Protein AF-A0A5P1V0Y6-F1 (afdb_monomer_lite)

Radius of gyration: 13.53 Å; chains: 1; bounding box: 38×35×33 Å

Sequence (104 aa):
MGCSRRIQKSIKKLRIELCKITVGRPNCSKVPTDAVTTPRGTEFVVEREDGHIIKISVIEGEVEFTDNIKNKSYLIQEGYEAIINLGETITIRKIENLERWWEK

Structure (mmCIF, N/CA/C/O backbone):
data_AF-A0A5P1V0Y6-F1
#
_entry.id   AF-A0A5P1V0Y6-F1
#
loop_
_atom_site.group_PDB
_atom_site.id
_atom_site.type_symbol
_atom_site.label_atom_id
_atom_site.label_alt_id
_atom_site.label_comp_id
_atom_site.label_asym_id
_atom_site.label_entity_id
_atom_site.label_seq_id
_atom_site.pdbx_PDB_ins_code
_atom_site.Cartn_x
_atom_site.Cartn_y
_atom_site.Cartn_z
_atom_site.occupancy
_atom_site.B_iso_or_equiv
_atom_site.auth_seq_id
_atom_site.auth_comp_id
_atom_site.auth_asym_id
_atom_site.auth_atom_id
_atom_site.pdbx_PDB_model_num
ATOM 1 N N . MET A 1 1 ? -17.538 -7.754 16.902 1.00 37.62 1 MET A N 1
ATOM 2 C CA . MET A 1 1 ? -16.229 -8.221 16.379 1.00 37.62 1 MET A CA 1
ATOM 3 C C . MET A 1 1 ? -16.329 -8.454 14.868 1.00 37.62 1 MET A C 1
ATOM 5 O O . MET A 1 1 ? -16.804 -9.508 14.467 1.00 37.62 1 MET A O 1
ATOM 9 N N . GLY A 1 2 ? -15.943 -7.480 14.029 1.00 40.94 2 GLY A N 1
ATOM 10 C CA . GLY A 1 2 ? -16.128 -7.562 12.563 1.00 40.94 2 GLY A CA 1
ATOM 11 C C . GLY A 1 2 ? -14.911 -7.200 11.694 1.00 40.94 2 GLY A C 1
ATOM 12 O O . GLY A 1 2 ? -14.761 -7.769 10.612 1.00 40.94 2 GLY A O 1
ATOM 13 N N . CYS A 1 3 ? -14.015 -6.322 12.165 1.00 46.19 3 CYS A N 1
ATOM 14 C CA . CYS A 1 3 ? -12.981 -5.682 11.333 1.00 46.19 3 CYS A CA 1
ATOM 15 C C . CYS A 1 3 ? -12.040 -6.666 10.613 1.00 46.19 3 CYS A C 1
ATOM 17 O O . CYS A 1 3 ? -11.782 -6.520 9.420 1.00 46.19 3 CYS A O 1
ATOM 19 N N . SER A 1 4 ? -11.588 -7.726 11.297 1.00 55.19 4 SER A N 1
ATOM 20 C CA . SER A 1 4 ? -10.552 -8.642 10.780 1.00 55.19 4 SER A CA 1
ATOM 21 C C . SER A 1 4 ? -10.896 -9.280 9.418 1.00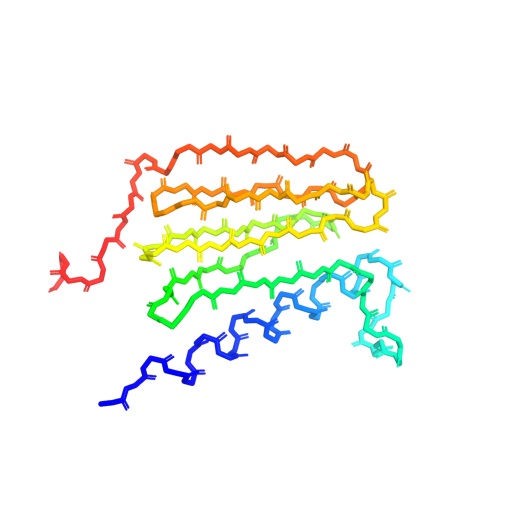 55.19 4 SER A C 1
ATOM 23 O O . SER A 1 4 ? -10.037 -9.386 8.541 1.00 55.19 4 SER A O 1
ATOM 25 N N . ARG A 1 5 ? -12.172 -9.630 9.173 1.00 58.16 5 ARG A N 1
ATOM 26 C CA . ARG A 1 5 ? -12.599 -10.231 7.891 1.00 58.16 5 ARG A CA 1
ATOM 27 C C . ARG A 1 5 ? -12.652 -9.233 6.726 1.00 58.16 5 ARG A C 1
ATOM 29 O O . ARG A 1 5 ? -12.557 -9.673 5.582 1.00 58.16 5 ARG A O 1
ATOM 36 N N . ARG A 1 6 ? -12.820 -7.926 6.977 1.00 61.84 6 ARG A N 1
ATOM 37 C CA . ARG A 1 6 ? -12.763 -6.892 5.924 1.00 61.84 6 ARG A CA 1
ATOM 38 C C . ARG A 1 6 ? -11.316 -6.614 5.525 1.00 61.84 6 ARG A C 1
ATOM 40 O O . ARG A 1 6 ? -10.992 -6.726 4.349 1.00 61.84 6 ARG A O 1
ATOM 47 N N . ILE A 1 7 ? -10.441 -6.401 6.507 1.00 63.53 7 ILE A N 1
ATOM 48 C CA . ILE A 1 7 ? -9.009 -6.131 6.301 1.00 63.53 7 ILE A CA 1
ATOM 49 C C . ILE A 1 7 ? -8.352 -7.252 5.482 1.00 63.53 7 ILE A C 1
ATOM 51 O O . ILE A 1 7 ? -7.706 -6.991 4.469 1.00 63.53 7 ILE A O 1
ATOM 55 N N . GLN A 1 8 ? -8.601 -8.522 5.830 1.00 64.62 8 GLN A N 1
ATOM 56 C CA . GLN A 1 8 ? -8.081 -9.652 5.048 1.00 64.62 8 GLN A CA 1
ATOM 57 C C . GLN A 1 8 ? -8.617 -9.703 3.605 1.00 64.62 8 GLN A C 1
ATOM 59 O O . GLN A 1 8 ? -7.903 -10.168 2.715 1.00 64.62 8 GLN A O 1
ATOM 64 N N . LYS A 1 9 ? -9.836 -9.208 3.338 1.00 72.94 9 LYS A N 1
ATOM 65 C CA . LYS A 1 9 ? -10.347 -9.056 1.965 1.00 72.94 9 LYS A CA 1
ATOM 66 C C . LYS A 1 9 ? -9.640 -7.917 1.225 1.00 72.94 9 LYS A C 1
ATOM 68 O O . LYS A 1 9 ? -9.260 -8.145 0.080 1.00 72.94 9 LYS A O 1
ATOM 73 N N . SER A 1 10 ? -9.409 -6.759 1.852 1.00 69.44 10 SER A N 1
ATOM 74 C CA . SER A 1 10 ? -8.659 -5.642 1.245 1.00 69.44 10 SER A CA 1
ATOM 75 C C . SER A 1 10 ? -7.219 -6.046 0.907 1.00 69.44 10 SER A C 1
ATOM 77 O O . SER A 1 10 ? -6.807 -5.900 -0.241 1.00 69.44 10 SER A O 1
ATOM 79 N N . ILE A 1 11 ? -6.490 -6.675 1.841 1.00 70.75 11 ILE A N 1
ATOM 80 C CA . ILE A 1 11 ? -5.129 -7.199 1.600 1.00 70.75 11 ILE A CA 1
ATOM 81 C C . ILE A 1 11 ? -5.130 -8.246 0.474 1.00 70.75 11 ILE A C 1
ATOM 83 O O . ILE A 1 11 ? -4.265 -8.224 -0.404 1.00 70.75 11 ILE A O 1
ATOM 87 N N . LYS A 1 12 ? -6.109 -9.164 0.455 1.00 72.25 12 LYS A N 1
ATOM 88 C CA . LYS A 1 12 ? -6.215 -10.180 -0.605 1.00 72.25 12 LYS A CA 1
ATOM 89 C C . LYS A 1 12 ? -6.540 -9.560 -1.970 1.00 72.25 12 LYS A C 1
ATOM 91 O O . LYS A 1 12 ? -5.947 -9.983 -2.958 1.00 72.25 12 LYS A O 1
ATOM 96 N N . LYS A 1 13 ? -7.430 -8.561 -2.030 1.00 74.06 13 LYS A N 1
ATOM 97 C CA .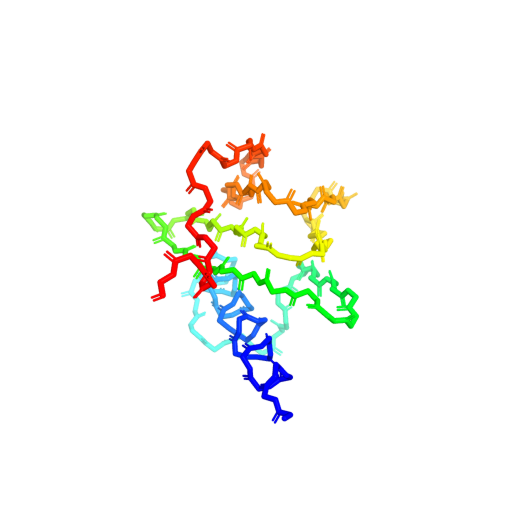 LYS A 1 13 ? -7.745 -7.797 -3.251 1.00 74.06 13 LYS A CA 1
ATOM 98 C C . LYS A 1 13 ? -6.489 -7.094 -3.769 1.00 74.06 13 LYS A C 1
ATOM 100 O O . LYS A 1 13 ? -6.129 -7.290 -4.921 1.00 74.06 13 LYS A O 1
ATOM 105 N N . LEU A 1 14 ? -5.776 -6.382 -2.896 1.00 73.38 14 LEU A N 1
ATOM 106 C CA . LEU A 1 14 ? -4.536 -5.677 -3.222 1.00 73.38 14 LEU A CA 1
ATOM 107 C C . LEU A 1 14 ? -3.466 -6.613 -3.792 1.00 73.38 14 LEU A C 1
ATOM 109 O O . LEU A 1 14 ? -2.949 -6.353 -4.871 1.00 73.38 14 LEU A O 1
ATOM 113 N N . ARG A 1 15 ? -3.211 -7.759 -3.146 1.00 70.94 15 ARG A N 1
ATOM 114 C CA . ARG A 1 15 ? -2.287 -8.781 -3.674 1.00 70.94 15 ARG A CA 1
ATOM 115 C C . ARG A 1 15 ? -2.694 -9.313 -5.051 1.00 70.94 15 ARG A C 1
ATOM 117 O O . ARG A 1 15 ? -1.816 -9.576 -5.866 1.00 70.94 15 ARG A O 1
ATOM 124 N N . ILE A 1 16 ? -3.991 -9.482 -5.317 1.00 72.56 16 ILE A N 1
ATOM 125 C CA . ILE A 1 16 ? -4.494 -9.934 -6.626 1.00 72.56 16 ILE A CA 1
ATOM 126 C C . ILE A 1 16 ? -4.308 -8.849 -7.695 1.00 72.56 16 ILE A C 1
ATOM 128 O O . ILE A 1 16 ? -3.892 -9.168 -8.805 1.00 72.56 16 ILE A O 1
ATOM 132 N N . GLU A 1 17 ? -4.575 -7.578 -7.388 1.00 71.94 17 GLU A N 1
ATOM 133 C CA . GLU A 1 17 ? -4.388 -6.494 -8.360 1.00 71.94 17 GLU A CA 1
ATOM 134 C C . GLU A 1 17 ? -2.900 -6.213 -8.633 1.00 71.94 17 GLU A C 1
ATOM 136 O O . GLU A 1 17 ? -2.514 -6.163 -9.801 1.00 71.94 17 GLU A O 1
ATOM 141 N N . LEU A 1 18 ? -2.049 -6.173 -7.597 1.00 71.50 18 LEU A N 1
ATOM 142 C CA . LEU A 1 18 ? -0.585 -6.105 -7.740 1.00 71.50 18 LEU A CA 1
ATOM 143 C C . LEU A 1 18 ? -0.064 -7.260 -8.611 1.00 71.50 18 LEU A C 1
ATOM 145 O O . LEU A 1 18 ? 0.707 -7.040 -9.541 1.00 71.50 18 LEU A O 1
ATOM 149 N N . CYS A 1 19 ? -0.537 -8.488 -8.369 1.00 69.88 19 CYS A N 1
ATOM 150 C CA . CYS A 1 19 ? -0.215 -9.678 -9.164 1.00 69.88 19 CYS A CA 1
ATOM 151 C C . CYS A 1 19 ? -0.599 -9.542 -10.647 1.00 69.88 19 CYS A C 1
ATOM 153 O O . CYS A 1 19 ? 0.218 -9.810 -11.530 1.00 69.88 19 CYS A O 1
ATOM 155 N N . LYS A 1 20 ? -1.829 -9.095 -10.937 1.00 69.12 20 LYS A N 1
ATOM 156 C CA . LYS A 1 20 ? -2.295 -8.905 -12.318 1.00 69.12 20 LYS A CA 1
ATOM 157 C C . LYS A 1 20 ? -1.440 -7.896 -13.080 1.00 69.12 20 LYS A C 1
ATOM 159 O O . LYS A 1 20 ? -1.252 -8.082 -14.276 1.00 69.12 20 LYS A O 1
ATOM 164 N N . ILE A 1 21 ? -0.959 -6.843 -12.419 1.00 66.19 21 ILE A N 1
ATOM 165 C CA . ILE A 1 21 ? -0.175 -5.782 -13.063 1.00 66.19 21 ILE A CA 1
ATOM 166 C C . ILE A 1 21 ? 1.301 -6.192 -13.199 1.00 66.19 21 ILE A C 1
ATOM 168 O O . ILE A 1 21 ? 1.871 -6.036 -14.272 1.00 66.19 21 ILE A O 1
ATOM 172 N N . THR A 1 22 ? 1.903 -6.783 -12.161 1.00 61.22 22 THR A N 1
ATOM 173 C CA . THR A 1 22 ? 3.321 -7.207 -12.175 1.00 61.22 22 THR A CA 1
ATOM 174 C C . THR A 1 22 ? 3.596 -8.454 -13.023 1.00 61.22 22 THR A C 1
ATOM 176 O O . THR A 1 22 ? 4.670 -8.565 -13.607 1.00 61.22 22 THR A O 1
ATOM 179 N N . VAL A 1 23 ? 2.655 -9.405 -13.101 1.00 60.94 23 VAL A N 1
ATOM 180 C CA . VAL A 1 23 ? 2.855 -10.717 -13.761 1.00 60.94 23 VAL A CA 1
ATOM 181 C C . VAL A 1 23 ? 1.915 -10.925 -14.961 1.00 60.94 23 VAL A C 1
ATOM 183 O O . VAL A 1 23 ? 2.029 -11.918 -15.681 1.00 60.94 23 VAL A O 1
ATOM 186 N N . GLY A 1 24 ? 0.956 -10.023 -15.200 1.00 58.69 24 GLY A N 1
ATOM 187 C CA . GLY A 1 24 ? -0.012 -10.146 -16.301 1.00 58.69 24 GLY A CA 1
ATOM 188 C C . GLY A 1 24 ? -0.987 -11.325 -16.160 1.00 58.69 24 GLY A C 1
ATOM 189 O O . GLY A 1 24 ? -1.668 -11.682 -17.120 1.00 58.69 24 GLY A O 1
ATOM 190 N N . ARG A 1 25 ? -1.045 -11.983 -14.991 1.00 56.72 25 ARG A N 1
ATOM 191 C CA . ARG A 1 25 ? -1.827 -13.211 -14.757 1.00 56.72 25 ARG A CA 1
ATOM 192 C C . ARG A 1 25 ? -2.643 -13.120 -13.463 1.00 56.72 25 ARG A C 1
ATOM 194 O O . ARG A 1 25 ? -2.166 -12.542 -12.496 1.00 56.72 25 ARG A O 1
ATOM 201 N N . PRO A 1 26 ? -3.845 -13.725 -13.396 1.00 53.16 26 PRO A N 1
ATOM 202 C CA . PRO A 1 26 ? -4.661 -13.735 -12.177 1.00 53.16 26 PRO A CA 1
ATOM 203 C C . PRO A 1 26 ? -4.180 -14.745 -11.118 1.00 53.16 26 PRO A C 1
ATOM 205 O O . PRO A 1 26 ? -4.520 -14.599 -9.947 1.00 53.16 26 PRO A O 1
ATOM 208 N N . ASN A 1 27 ? -3.398 -15.757 -11.514 1.00 52.69 27 ASN A N 1
ATOM 209 C CA . ASN A 1 27 ? -2.784 -16.740 -10.616 1.00 52.69 27 ASN A CA 1
ATOM 210 C C . ASN A 1 27 ? -1.277 -16.474 -10.503 1.00 52.69 27 ASN A C 1
ATOM 212 O O . ASN A 1 27 ? -0.507 -16.858 -11.385 1.00 52.69 27 ASN A O 1
ATOM 216 N N . CYS A 1 28 ? -0.861 -15.854 -9.401 1.00 55.44 28 CYS A N 1
ATOM 217 C CA . CYS A 1 28 ? 0.546 -15.697 -9.050 1.00 55.44 28 CYS A CA 1
ATOM 218 C C . CYS A 1 28 ? 1.025 -16.834 -8.143 1.00 55.44 28 CYS A C 1
ATOM 220 O O . CYS A 1 28 ? 0.691 -16.874 -6.960 1.00 55.44 28 CYS A O 1
ATOM 222 N N . SER A 1 29 ? 1.853 -17.731 -8.686 1.00 49.53 29 SER A N 1
ATOM 223 C CA . SER A 1 29 ? 2.546 -18.775 -7.912 1.00 49.53 29 SER A CA 1
ATOM 224 C C . SER A 1 29 ? 3.667 -18.206 -7.033 1.00 49.53 29 SER A C 1
ATOM 226 O O . SER A 1 29 ? 3.981 -18.763 -5.986 1.00 49.53 29 SER A O 1
ATOM 228 N N . LYS A 1 30 ? 4.271 -17.089 -7.458 1.00 49.22 30 LYS A N 1
ATOM 229 C CA . LYS A 1 30 ? 5.144 -16.246 -6.635 1.00 49.22 30 LYS A CA 1
ATOM 230 C C . LYS A 1 30 ? 4.338 -15.033 -6.200 1.00 49.22 30 LYS A C 1
ATOM 232 O O . LYS A 1 30 ? 3.806 -14.342 -7.062 1.00 49.22 30 LYS A O 1
ATOM 237 N N . VAL A 1 31 ? 4.247 -14.787 -4.895 1.00 50.31 31 VAL A N 1
ATOM 238 C CA . VAL A 1 31 ? 3.676 -13.541 -4.354 1.00 50.31 31 VAL A CA 1
ATOM 239 C C . VAL A 1 31 ? 4.362 -12.356 -5.057 1.00 50.31 31 VAL A C 1
ATOM 241 O O . VAL A 1 31 ? 5.574 -12.454 -5.272 1.00 50.31 31 VAL A O 1
ATOM 244 N N . PRO A 1 32 ? 3.636 -11.282 -5.440 1.00 54.62 32 PRO A N 1
ATOM 245 C CA . PRO A 1 32 ? 4.270 -10.062 -5.934 1.00 54.62 32 PRO A CA 1
ATOM 246 C C . PRO A 1 32 ? 5.392 -9.649 -4.988 1.00 54.62 32 PRO A C 1
ATOM 248 O O . PRO A 1 32 ? 5.255 -9.821 -3.775 1.00 54.62 32 PRO A O 1
ATOM 251 N N . THR A 1 33 ? 6.499 -9.145 -5.530 1.00 54.19 33 THR A N 1
ATOM 252 C CA . THR A 1 33 ? 7.645 -8.741 -4.707 1.00 54.19 33 THR A CA 1
ATOM 253 C C . THR A 1 33 ? 7.225 -7.681 -3.687 1.00 54.19 33 THR A C 1
ATOM 255 O O . THR A 1 33 ? 7.749 -7.651 -2.575 1.00 54.19 33 THR A O 1
ATOM 258 N N . ASP A 1 34 ? 6.251 -6.847 -4.053 1.00 63.22 34 ASP A N 1
ATOM 259 C CA . ASP A 1 34 ? 5.729 -5.752 -3.245 1.00 63.22 34 ASP A CA 1
ATOM 260 C C . ASP A 1 34 ? 5.005 -6.246 -1.986 1.00 63.22 34 ASP A C 1
ATOM 262 O O . ASP A 1 34 ? 4.109 -7.101 -2.029 1.00 63.22 34 ASP A O 1
ATOM 266 N N . ALA A 1 35 ? 5.390 -5.680 -0.845 1.00 62.50 35 ALA A N 1
ATOM 267 C CA . ALA A 1 35 ? 4.841 -6.027 0.458 1.00 62.50 35 ALA A CA 1
ATOM 268 C C . ALA A 1 35 ? 3.832 -4.973 0.930 1.00 62.50 35 ALA A C 1
ATOM 270 O O . ALA A 1 35 ? 3.947 -3.790 0.617 1.00 62.50 35 ALA A O 1
ATOM 271 N N . VAL A 1 36 ? 2.836 -5.417 1.700 1.00 71.56 36 VAL A N 1
ATOM 272 C CA . VAL A 1 36 ? 1.861 -4.531 2.344 1.00 71.56 36 VAL A CA 1
ATOM 273 C C . VAL A 1 36 ? 1.741 -4.921 3.806 1.00 71.56 36 VAL A C 1
ATOM 275 O O . VAL A 1 36 ? 1.330 -6.048 4.111 1.00 71.56 36 VAL A O 1
ATOM 278 N N . THR A 1 37 ? 2.085 -3.988 4.686 1.00 75.31 37 THR A N 1
ATOM 279 C CA . THR A 1 37 ? 2.068 -4.152 6.140 1.00 75.31 37 THR A CA 1
ATOM 280 C C . THR A 1 37 ? 1.021 -3.212 6.731 1.00 75.31 37 THR A C 1
ATOM 282 O O . THR A 1 37 ? 0.936 -2.047 6.353 1.00 75.31 37 THR A O 1
ATOM 285 N N . THR A 1 38 ? 0.200 -3.699 7.661 1.00 76.00 38 THR A N 1
ATOM 286 C CA . THR A 1 38 ? -0.824 -2.882 8.335 1.00 76.00 38 THR A CA 1
ATOM 287 C C . THR A 1 38 ? -0.871 -3.229 9.822 1.00 76.00 38 THR A C 1
ATOM 289 O O . THR A 1 38 ? -0.994 -4.422 10.139 1.00 76.00 38 THR A O 1
ATOM 292 N N . PRO A 1 39 ? -0.835 -2.249 10.743 1.00 74.38 39 PRO A N 1
ATOM 293 C CA . PRO A 1 39 ? -1.137 -2.477 12.151 1.00 74.38 39 PRO A CA 1
ATOM 294 C C . PRO A 1 39 ? -2.517 -3.114 12.369 1.00 74.38 39 PRO A C 1
ATOM 296 O O . PRO A 1 39 ? -3.398 -3.118 11.504 1.00 74.38 39 PRO A O 1
ATOM 299 N N . ARG A 1 40 ? -2.739 -3.661 13.569 1.00 69.94 40 ARG A N 1
ATOM 300 C CA . ARG A 1 40 ? -4.078 -4.110 13.971 1.00 69.94 40 ARG A CA 1
ATOM 301 C C . ARG A 1 40 ? -4.966 -2.891 14.204 1.00 69.94 40 ARG A C 1
ATOM 303 O O . ARG A 1 40 ? -4.695 -2.122 15.115 1.00 69.94 40 ARG A O 1
ATOM 310 N N . GLY A 1 41 ? -6.044 -2.787 13.435 1.00 69.69 41 GLY A N 1
ATOM 311 C CA . GLY A 1 41 ? -7.020 -1.697 13.535 1.00 69.69 41 GLY A CA 1
ATOM 312 C C . GLY A 1 41 ? -7.217 -0.948 12.221 1.00 69.69 41 GLY A C 1
ATOM 313 O O . GLY A 1 41 ? -8.317 -0.471 11.992 1.00 69.69 41 GLY A O 1
ATOM 314 N N . THR A 1 42 ? -6.220 -0.941 11.327 1.00 79.62 42 THR A N 1
ATOM 315 C CA . THR A 1 42 ? -6.282 -0.184 10.069 1.00 79.62 42 THR A CA 1
ATOM 316 C C . THR A 1 42 ? -7.496 -0.558 9.208 1.00 79.62 42 THR A C 1
ATOM 318 O O . THR A 1 42 ? -7.635 -1.721 8.816 1.00 79.62 42 THR A O 1
ATOM 321 N N . GLU A 1 43 ? -8.320 0.423 8.827 1.00 80.00 43 GLU A N 1
ATOM 322 C CA . GLU A 1 43 ? -9.336 0.287 7.774 1.00 80.00 43 GLU A CA 1
ATOM 323 C C . GLU A 1 43 ? -8.879 1.041 6.518 1.00 80.00 43 GLU A C 1
ATOM 325 O O . GLU A 1 43 ? -8.523 2.218 6.560 1.00 80.00 43 GLU A O 1
ATOM 330 N N . PHE A 1 44 ? -8.862 0.346 5.378 1.00 82.56 44 PHE A N 1
ATOM 331 C CA . PHE A 1 44 ? -8.438 0.911 4.101 1.00 82.56 44 PHE A CA 1
ATOM 332 C C . PHE A 1 44 ? -9.180 0.274 2.922 1.00 82.56 44 PHE A C 1
ATOM 334 O O . PHE A 1 44 ? -9.550 -0.912 2.935 1.00 82.56 44 PHE A O 1
ATOM 341 N N . VAL A 1 45 ? -9.368 1.080 1.883 1.00 81.50 45 VAL A N 1
ATOM 342 C CA . VAL A 1 45 ? -10.021 0.720 0.624 1.00 81.50 45 VAL A CA 1
ATOM 343 C C . VAL A 1 45 ? -8.962 0.576 -0.461 1.00 81.50 45 VAL A C 1
ATOM 345 O O . VAL A 1 45 ? -7.940 1.259 -0.453 1.00 81.50 45 VAL A O 1
ATOM 348 N N . VAL A 1 46 ? -9.199 -0.357 -1.382 1.00 79.75 46 VAL A N 1
ATOM 349 C CA . VAL A 1 46 ? -8.315 -0.614 -2.519 1.00 79.75 46 VAL A CA 1
ATOM 350 C C . VAL A 1 46 ? -9.138 -0.602 -3.788 1.00 79.75 46 VAL A C 1
ATOM 352 O O . VAL A 1 46 ? -10.032 -1.439 -3.957 1.00 79.75 46 VAL A O 1
ATOM 355 N N . GLU A 1 47 ? -8.815 0.314 -4.685 1.00 79.62 47 GLU A N 1
ATOM 356 C CA . GLU A 1 47 ? -9.473 0.497 -5.975 1.00 79.62 47 GLU A CA 1
ATOM 357 C C . GLU A 1 47 ? -8.454 0.360 -7.105 1.00 79.62 47 GLU A C 1
ATOM 359 O O . GLU A 1 47 ? -7.245 0.450 -6.889 1.00 79.62 47 GLU A O 1
ATOM 364 N N . ARG A 1 48 ? -8.943 0.081 -8.311 1.00 70.94 48 ARG A N 1
ATOM 365 C CA . ARG A 1 48 ? -8.122 0.020 -9.517 1.00 70.94 48 ARG A CA 1
ATOM 366 C C . ARG A 1 48 ? -8.697 1.012 -10.505 1.00 70.94 48 ARG A C 1
ATOM 368 O O . ARG A 1 48 ? -9.877 0.919 -10.832 1.00 70.94 48 ARG A O 1
ATOM 375 N N . GLU A 1 49 ? -7.858 1.934 -10.940 1.00 70.50 49 GLU A N 1
ATOM 376 C CA . GLU A 1 49 ? -8.169 2.924 -11.959 1.00 70.50 49 GLU A CA 1
ATOM 377 C C . GLU A 1 49 ? -7.289 2.599 -13.166 1.00 70.50 49 GLU A C 1
ATOM 379 O O . GLU A 1 49 ? -6.080 2.409 -13.036 1.00 70.50 49 GLU A O 1
ATOM 384 N N . ASP A 1 50 ? -7.912 2.419 -14.326 1.00 62.31 50 ASP A N 1
ATOM 385 C CA . ASP A 1 50 ? -7.244 1.945 -15.538 1.00 62.31 50 ASP A CA 1
ATOM 386 C C . ASP A 1 50 ? -6.439 0.627 -15.384 1.00 62.31 50 ASP A C 1
ATOM 388 O O . ASP A 1 50 ? -6.487 -0.111 -14.390 1.00 62.31 50 ASP A O 1
ATOM 392 N N . GLY A 1 51 ? -5.738 0.245 -16.453 1.00 64.88 51 GLY A N 1
ATOM 393 C CA . GLY A 1 51 ? -5.036 -1.035 -16.537 1.00 64.88 51 GLY A CA 1
ATOM 394 C C . GLY A 1 51 ? -3.900 -1.209 -15.523 1.00 64.88 51 GLY A C 1
ATOM 395 O O . GLY A 1 51 ? -3.549 -2.350 -15.232 1.00 64.88 51 GLY A O 1
ATOM 396 N N . HIS A 1 52 ? -3.341 -0.130 -14.969 1.00 69.81 52 HIS A N 1
ATOM 397 C CA . HIS A 1 52 ? -2.052 -0.172 -14.262 1.00 69.81 52 HIS A CA 1
ATOM 398 C C . HIS A 1 52 ? -1.996 0.624 -12.947 1.00 69.81 52 HIS A C 1
ATOM 400 O O . HIS A 1 52 ? -0.990 0.528 -12.244 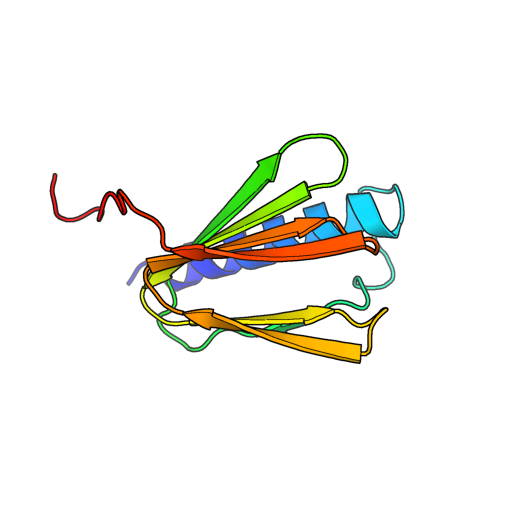1.00 69.81 52 HIS A O 1
ATOM 406 N N . ILE A 1 53 ? -3.059 1.351 -12.571 1.00 78.75 53 ILE A N 1
ATOM 407 C CA . ILE A 1 53 ? -3.062 2.195 -11.369 1.00 78.75 53 ILE A CA 1
ATOM 408 C C . ILE A 1 53 ? -3.885 1.538 -10.255 1.00 78.75 53 ILE A C 1
ATOM 410 O O . ILE A 1 53 ? -5.044 1.159 -10.432 1.00 78.75 53 ILE A O 1
ATOM 414 N N . ILE A 1 54 ? -3.284 1.414 -9.075 1.00 82.12 54 ILE A N 1
ATOM 415 C CA . ILE A 1 54 ? -3.955 0.997 -7.841 1.00 82.12 54 ILE A CA 1
ATOM 416 C C . ILE A 1 54 ? -4.072 2.211 -6.925 1.00 82.12 54 ILE A C 1
ATOM 418 O O . ILE A 1 54 ? -3.089 2.909 -6.695 1.00 82.12 54 ILE A O 1
ATOM 422 N N . LYS A 1 55 ? -5.254 2.428 -6.352 1.00 84.69 55 LYS A N 1
ATOM 423 C CA . LYS A 1 55 ? -5.470 3.406 -5.282 1.00 84.69 55 LYS A CA 1
ATOM 424 C C . LYS A 1 55 ? -5.617 2.684 -3.952 1.00 84.69 55 LYS A C 1
ATOM 426 O O . LYS A 1 55 ? -6.404 1.742 -3.850 1.00 84.69 55 LYS A O 1
ATOM 431 N N . ILE A 1 56 ? -4.858 3.112 -2.948 1.00 86.38 56 ILE A N 1
ATOM 432 C CA . ILE A 1 56 ? -4.971 2.662 -1.557 1.00 86.38 56 ILE A CA 1
ATOM 433 C C . ILE A 1 56 ? -5.391 3.868 -0.722 1.00 86.38 56 ILE A C 1
ATOM 435 O O . ILE A 1 56 ? -4.575 4.759 -0.512 1.00 86.38 56 ILE A O 1
ATOM 439 N N . SER A 1 57 ? -6.628 3.883 -0.234 1.00 86.25 57 SER A N 1
ATOM 440 C CA . SER A 1 57 ? -7.184 4.981 0.570 1.00 86.25 57 SER A CA 1
ATOM 441 C C . SER A 1 57 ? -7.319 4.536 2.022 1.00 86.25 57 SER A C 1
ATOM 443 O O . SER A 1 57 ? -8.035 3.570 2.297 1.00 86.25 57 SER A O 1
ATOM 445 N N . VAL A 1 58 ? -6.633 5.202 2.953 1.00 87.12 58 VAL A N 1
ATOM 446 C CA . VAL A 1 58 ? -6.613 4.818 4.375 1.00 87.12 58 VAL A CA 1
ATOM 447 C C . VAL A 1 58 ? -7.653 5.629 5.147 1.00 87.12 58 VAL A C 1
ATOM 449 O O . VAL A 1 58 ? -7.576 6.855 5.214 1.00 87.12 58 VAL A O 1
ATOM 452 N N . ILE A 1 59 ? -8.641 4.933 5.713 1.00 85.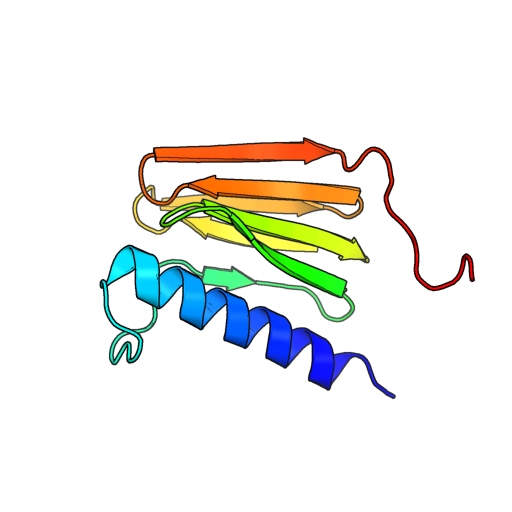06 59 ILE A N 1
ATOM 453 C CA . ILE A 1 59 ? -9.780 5.521 6.439 1.00 85.06 59 ILE A CA 1
ATOM 454 C C . ILE A 1 59 ? -9.490 5.618 7.938 1.00 85.06 59 ILE A C 1
ATOM 456 O O . ILE A 1 59 ? -9.916 6.578 8.571 1.00 85.06 59 ILE A O 1
ATOM 460 N N . GLU A 1 60 ? -8.761 4.644 8.485 1.00 82.56 60 GLU A N 1
ATOM 461 C CA . GLU A 1 60 ? -8.360 4.590 9.893 1.00 82.56 60 GLU A CA 1
ATOM 462 C C . GLU A 1 60 ? -6.977 3.931 9.996 1.00 82.56 60 GLU A C 1
ATOM 464 O O . GLU A 1 60 ? -6.729 2.919 9.334 1.00 82.56 60 GLU A O 1
ATOM 469 N N . GLY A 1 61 ? -6.078 4.476 10.821 1.00 85.69 61 GLY A N 1
ATOM 470 C CA . GLY A 1 61 ? -4.743 3.909 11.067 1.00 85.69 61 GLY A CA 1
ATOM 471 C C . GLY A 1 61 ? -3.704 4.218 9.978 1.00 85.69 61 GLY A C 1
ATOM 472 O O . GLY A 1 61 ? -3.617 5.338 9.485 1.00 85.69 61 GLY A O 1
ATOM 473 N N . GLU A 1 62 ? -2.867 3.239 9.626 1.00 86.69 62 GLU A N 1
ATOM 474 C CA . GLU A 1 62 ? -1.807 3.396 8.614 1.00 86.69 62 GLU A CA 1
ATOM 475 C C . GLU A 1 62 ? -1.575 2.115 7.792 1.00 86.69 62 GLU A C 1
ATOM 477 O O . GLU A 1 62 ? -1.871 0.999 8.237 1.00 86.69 62 GLU A O 1
ATOM 482 N N . VAL A 1 63 ? -1.041 2.282 6.581 1.00 85.88 63 VAL A N 1
ATOM 483 C CA . VAL A 1 63 ? -0.629 1.213 5.660 1.00 85.88 63 VAL A CA 1
ATOM 484 C C . VAL A 1 63 ? 0.801 1.484 5.205 1.00 85.88 63 VAL A C 1
ATOM 486 O O . VAL A 1 63 ? 1.080 2.525 4.617 1.00 85.88 63 VAL A O 1
ATOM 489 N N . GLU A 1 64 ? 1.704 0.533 5.418 1.00 86.12 64 GLU A N 1
ATOM 490 C CA . GLU A 1 64 ? 3.012 0.525 4.767 1.00 86.12 64 GLU A CA 1
ATOM 491 C C . GLU A 1 64 ? 2.911 -0.248 3.446 1.00 86.12 64 GLU A C 1
ATOM 493 O O . GLU A 1 64 ? 2.485 -1.406 3.418 1.00 86.12 64 GLU A O 1
ATOM 498 N N . PHE A 1 65 ? 3.321 0.388 2.351 1.00 84.19 65 PHE A N 1
ATOM 499 C CA . PHE A 1 65 ? 3.496 -0.236 1.045 1.00 84.19 65 PHE A CA 1
ATOM 500 C C . PHE A 1 65 ? 4.979 -0.234 0.665 1.00 84.19 65 PHE A C 1
ATOM 502 O O . PHE A 1 65 ? 5.582 0.832 0.548 1.00 84.19 65 PHE A O 1
ATOM 509 N N . THR A 1 66 ? 5.567 -1.406 0.436 1.00 80.94 66 THR A N 1
ATOM 510 C CA . THR A 1 66 ? 6.955 -1.534 -0.027 1.00 80.94 66 THR A CA 1
ATOM 511 C C . THR A 1 66 ? 6.985 -1.888 -1.507 1.00 80.94 66 THR A C 1
ATOM 513 O O . THR A 1 66 ? 6.649 -3.012 -1.874 1.00 80.94 66 THR A O 1
ATOM 516 N N . ASP A 1 67 ? 7.439 -0.944 -2.336 1.00 76.38 67 ASP A N 1
ATOM 517 C CA . ASP A 1 67 ? 7.818 -1.183 -3.731 1.00 76.38 67 ASP A CA 1
ATOM 518 C C . ASP A 1 67 ? 9.164 -1.919 -3.739 1.00 76.38 67 ASP A C 1
ATOM 520 O O . ASP A 1 67 ? 10.206 -1.340 -3.411 1.00 76.38 67 ASP A O 1
ATOM 524 N N . ASN A 1 68 ? 9.145 -3.198 -4.115 1.00 69.19 68 ASN A N 1
ATOM 525 C CA . ASN A 1 68 ? 10.339 -4.047 -4.177 1.00 69.19 68 ASN A CA 1
ATOM 526 C C . ASN A 1 68 ? 10.874 -4.219 -5.610 1.00 69.19 68 ASN A C 1
ATOM 528 O O . ASN A 1 68 ? 11.602 -5.167 -5.908 1.00 69.19 68 ASN A O 1
ATOM 532 N N . ILE A 1 69 ? 10.557 -3.262 -6.483 1.00 70.56 69 ILE A N 1
ATOM 533 C CA . ILE A 1 69 ? 11.287 -2.963 -7.722 1.00 70.56 69 ILE A CA 1
ATOM 534 C C . ILE A 1 69 ? 12.231 -1.776 -7.467 1.00 70.56 69 ILE A C 1
ATOM 536 O O . ILE A 1 69 ? 13.379 -1.784 -7.909 1.00 70.56 69 ILE A O 1
ATOM 540 N N . LYS A 1 70 ? 11.773 -0.778 -6.702 1.00 70.75 70 LYS A N 1
ATOM 541 C CA . LYS A 1 70 ? 12.534 0.420 -6.300 1.00 70.75 70 LYS A CA 1
ATOM 542 C C . LYS A 1 70 ? 13.194 0.307 -4.924 1.00 70.75 70 LYS A C 1
ATOM 544 O O . LYS A 1 70 ? 13.907 1.228 -4.530 1.00 70.75 70 LYS A O 1
ATOM 549 N N . ASN A 1 71 ? 12.966 -0.799 -4.211 1.00 74.31 71 ASN A N 1
ATOM 550 C CA . ASN A 1 71 ? 13.440 -1.059 -2.847 1.00 74.31 71 ASN A CA 1
ATOM 551 C C . ASN A 1 71 ? 13.103 0.094 -1.879 1.00 74.31 71 ASN A C 1
ATOM 553 O O . ASN A 1 71 ? 13.976 0.635 -1.196 1.00 74.31 71 ASN A O 1
ATOM 557 N N . LYS A 1 72 ? 11.835 0.525 -1.878 1.00 80.00 72 LYS A N 1
ATOM 558 C CA . LYS A 1 72 ? 11.375 1.702 -1.133 1.00 80.00 72 LYS A CA 1
ATOM 559 C C . LYS A 1 72 ? 10.015 1.471 -0.471 1.00 80.00 72 LYS A C 1
ATOM 561 O O . LYS A 1 72 ? 9.025 1.205 -1.149 1.00 80.00 72 LYS A O 1
ATOM 566 N N . SER A 1 73 ? 9.967 1.657 0.849 1.00 82.50 73 SER A N 1
ATOM 567 C CA . SER A 1 73 ? 8.719 1.730 1.620 1.00 82.50 73 SER A CA 1
ATOM 568 C C . SER A 1 73 ? 8.084 3.120 1.554 1.00 82.50 73 SER A C 1
ATOM 570 O O . SER A 1 73 ? 8.766 4.148 1.535 1.00 82.50 73 SER A O 1
ATOM 572 N N . TYR A 1 74 ? 6.756 3.128 1.562 1.00 85.56 74 TYR A N 1
ATOM 573 C CA . TYR A 1 74 ? 5.880 4.288 1.583 1.00 85.56 74 TYR A CA 1
ATOM 574 C C . TYR A 1 74 ? 4.860 4.089 2.705 1.00 85.56 74 TYR A C 1
ATOM 576 O O . TYR A 1 74 ? 4.069 3.147 2.662 1.00 85.56 74 TYR A O 1
ATOM 584 N N . LEU A 1 75 ? 4.877 4.970 3.707 1.00 88.19 75 LEU A N 1
ATOM 585 C CA . LEU A 1 75 ? 3.879 4.977 4.774 1.00 88.19 75 LEU A CA 1
ATOM 586 C C . LEU A 1 75 ? 2.699 5.862 4.359 1.00 88.19 75 LEU A C 1
ATOM 588 O O . LEU A 1 75 ? 2.879 7.034 4.030 1.00 88.19 75 LEU A O 1
ATOM 592 N N . ILE A 1 76 ? 1.500 5.289 4.372 1.00 89.44 76 ILE A N 1
ATOM 593 C CA . ILE A 1 76 ? 0.242 5.932 3.998 1.00 89.44 76 ILE A CA 1
ATOM 594 C C . ILE A 1 76 ? -0.586 6.050 5.278 1.00 89.44 76 ILE A C 1
ATOM 596 O O . ILE A 1 76 ? -0.991 5.041 5.854 1.00 89.44 76 ILE A O 1
ATOM 600 N N . GLN A 1 77 ? -0.786 7.275 5.755 1.00 89.44 77 GLN A N 1
ATOM 601 C CA . GLN A 1 77 ? -1.482 7.551 7.015 1.00 89.44 77 GLN A CA 1
ATOM 602 C C . GLN A 1 77 ? -2.989 7.753 6.802 1.00 89.44 77 GLN A C 1
ATOM 604 O O . GLN A 1 77 ? -3.442 7.985 5.682 1.00 89.44 77 GLN A O 1
ATOM 609 N N . GLU A 1 78 ? -3.761 7.700 7.886 1.00 88.00 78 GLU A N 1
ATOM 610 C CA . GLU A 1 78 ? -5.187 8.033 7.907 1.00 88.00 78 GLU A CA 1
ATOM 611 C C . GLU A 1 78 ? -5.493 9.351 7.179 1.00 88.00 78 GLU A C 1
ATOM 613 O O . GLU A 1 78 ? -4.833 10.372 7.388 1.00 88.00 78 GLU A O 1
ATOM 618 N N . GLY A 1 79 ? -6.518 9.336 6.324 1.00 85.12 79 GLY A N 1
ATOM 619 C CA . GLY A 1 79 ? -6.921 10.501 5.540 1.00 85.12 79 GLY A CA 1
ATOM 620 C C . GLY A 1 79 ? -6.026 10.780 4.330 1.00 85.12 79 GLY A C 1
ATOM 621 O O . GLY A 1 79 ? -6.181 11.826 3.700 1.00 85.12 79 GLY A O 1
ATOM 622 N N . TYR A 1 80 ? -5.117 9.867 3.975 1.00 87.62 80 TYR A N 1
ATOM 623 C CA . TYR A 1 80 ? -4.344 9.909 2.735 1.00 87.62 80 TYR A CA 1
ATOM 624 C C . TYR A 1 80 ? -4.703 8.742 1.812 1.00 87.62 80 TYR A C 1
ATOM 626 O O . TYR A 1 80 ? -5.030 7.637 2.253 1.00 87.62 80 TYR A O 1
ATOM 634 N N . GLU A 1 81 ? -4.595 8.989 0.507 1.00 87.56 81 GLU A N 1
ATOM 635 C CA . GLU A 1 81 ? -4.559 7.942 -0.508 1.00 87.56 81 GLU A CA 1
ATOM 636 C C . GLU A 1 81 ? -3.183 7.893 -1.180 1.00 87.5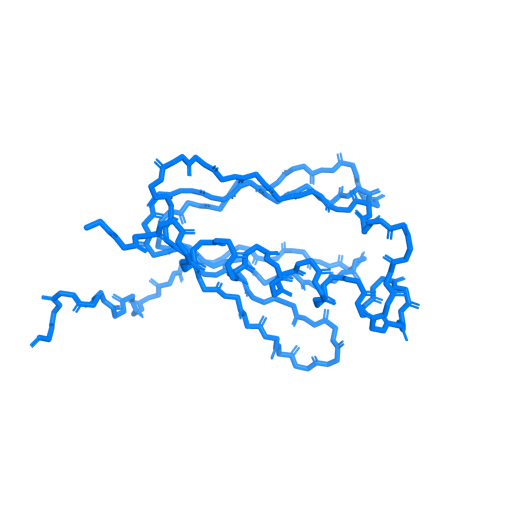6 81 GLU A C 1
ATOM 638 O O . GLU A 1 81 ? -2.548 8.925 -1.422 1.00 87.56 81 GLU A O 1
ATOM 643 N N . ALA A 1 82 ? -2.738 6.685 -1.517 1.00 87.44 82 ALA A N 1
ATOM 644 C CA . ALA A 1 82 ? -1.622 6.457 -2.420 1.00 87.44 82 ALA A CA 1
ATOM 645 C C . ALA A 1 82 ? -2.140 5.962 -3.769 1.00 87.44 82 ALA A C 1
ATOM 647 O O . ALA A 1 82 ? -2.799 4.924 -3.856 1.00 87.44 82 ALA A O 1
ATOM 648 N N . ILE A 1 83 ? -1.792 6.696 -4.819 1.00 87.44 83 ILE A N 1
ATOM 649 C CA . ILE A 1 83 ? -1.998 6.335 -6.215 1.00 87.44 83 ILE A CA 1
ATOM 650 C C . ILE A 1 83 ? -0.697 5.686 -6.692 1.00 87.44 83 ILE A C 1
ATOM 652 O O . ILE A 1 83 ? 0.320 6.358 -6.866 1.00 87.44 83 ILE A O 1
ATOM 656 N N . ILE A 1 84 ? -0.721 4.366 -6.846 1.00 83.19 84 ILE A N 1
ATOM 657 C CA . ILE A 1 84 ? 0.419 3.522 -7.204 1.00 83.19 84 ILE A CA 1
ATOM 658 C C . ILE A 1 84 ? 0.283 3.139 -8.674 1.00 83.19 84 ILE A C 1
ATOM 660 O O . ILE A 1 84 ? -0.553 2.308 -9.025 1.00 83.19 84 ILE A O 1
ATOM 664 N N . ASN A 1 85 ? 1.131 3.712 -9.524 1.00 80.81 85 ASN A N 1
ATOM 665 C CA . ASN A 1 85 ? 1.349 3.230 -10.881 1.00 80.81 85 ASN A CA 1
ATOM 666 C C . ASN A 1 85 ? 2.650 2.411 -10.889 1.00 80.81 85 ASN A C 1
ATOM 668 O O . ASN A 1 85 ? 3.746 2.957 -10.718 1.00 80.81 85 ASN A O 1
ATOM 672 N N . LEU A 1 86 ? 2.513 1.085 -10.980 1.00 66.81 86 LEU A N 1
ATOM 673 C CA . LEU A 1 86 ? 3.604 0.138 -10.739 1.00 66.81 86 LEU A CA 1
ATOM 674 C C . LEU A 1 86 ? 4.755 0.324 -11.736 1.00 66.81 86 LEU A C 1
ATOM 676 O O . LEU A 1 86 ? 4.559 0.315 -12.947 1.00 66.81 86 LEU A O 1
ATOM 680 N N . GLY A 1 87 ? 5.972 0.476 -11.212 1.00 61.91 87 GLY A N 1
ATOM 681 C CA . GLY A 1 87 ? 7.175 0.776 -11.994 1.00 61.91 87 GLY A CA 1
ATOM 682 C C . GLY A 1 87 ? 7.383 2.270 -12.274 1.00 61.91 87 GLY A C 1
ATOM 683 O O . GLY A 1 87 ? 8.517 2.742 -12.193 1.00 61.91 87 GLY A O 1
ATOM 684 N N . GLU A 1 88 ? 6.325 3.056 -12.486 1.00 71.00 88 GLU A N 1
ATOM 685 C CA . GLU A 1 88 ? 6.438 4.474 -12.866 1.00 71.00 88 GLU A CA 1
ATOM 686 C C . GLU A 1 88 ? 6.508 5.422 -11.662 1.00 71.00 88 GLU A C 1
ATOM 688 O O . GLU A 1 88 ? 7.589 5.910 -11.331 1.00 71.00 88 GLU A O 1
ATOM 693 N N . THR A 1 89 ? 5.394 5.654 -10.962 1.00 76.06 89 THR A N 1
ATOM 694 C CA . THR A 1 89 ? 5.278 6.707 -9.935 1.00 76.06 89 THR A CA 1
ATOM 695 C C . THR A 1 89 ? 4.306 6.299 -8.830 1.00 76.06 89 THR A C 1
ATOM 697 O O . THR A 1 89 ? 3.265 5.700 -9.092 1.00 76.06 89 THR A O 1
ATOM 700 N N . ILE A 1 90 ? 4.631 6.674 -7.589 1.00 81.38 90 ILE A N 1
ATOM 701 C CA . ILE A 1 90 ? 3.713 6.603 -6.448 1.00 81.38 90 ILE A CA 1
ATOM 702 C C . ILE A 1 90 ? 3.448 8.029 -5.978 1.00 81.38 90 ILE A C 1
ATOM 704 O O . ILE A 1 90 ? 4.374 8.722 -5.552 1.00 81.38 90 ILE A O 1
ATOM 708 N N . THR A 1 91 ? 2.187 8.447 -6.055 1.00 86.19 91 THR A N 1
ATOM 709 C CA . THR A 1 91 ? 1.720 9.771 -5.636 1.00 86.19 91 THR A CA 1
ATOM 710 C C . THR A 1 91 ? 0.867 9.615 -4.389 1.00 86.19 91 THR A C 1
ATOM 712 O O . THR A 1 91 ? -0.165 8.952 -4.431 1.00 86.19 91 THR A O 1
ATOM 715 N N . ILE A 1 92 ? 1.276 10.233 -3.282 1.00 88.56 92 ILE A N 1
ATOM 716 C CA . ILE A 1 92 ? 0.479 10.288 -2.051 1.00 88.56 92 ILE A CA 1
ATOM 717 C C . ILE A 1 92 ? -0.218 11.647 -2.005 1.00 88.56 92 ILE A C 1
ATOM 719 O O . ILE A 1 92 ? 0.440 12.678 -2.150 1.00 88.56 92 ILE A O 1
ATOM 723 N N . ARG A 1 93 ? -1.538 11.660 -1.802 1.00 87.19 93 ARG A N 1
ATOM 724 C CA . ARG A 1 93 ? -2.329 12.889 -1.639 1.00 87.19 93 ARG A CA 1
ATOM 725 C C . ARG A 1 93 ? -3.300 12.761 -0.469 1.00 87.19 93 ARG A C 1
ATOM 727 O O . ARG A 1 93 ? -3.666 11.657 -0.072 1.00 87.19 93 ARG A O 1
ATOM 734 N N . LYS A 1 94 ? -3.697 13.897 0.101 1.00 85.25 94 LYS A N 1
ATOM 735 C CA . LYS A 1 94 ? -4.699 13.944 1.169 1.00 85.25 94 LYS A CA 1
ATOM 736 C C . LYS A 1 94 ? -6.095 13.748 0.570 1.00 85.25 94 LYS A C 1
ATOM 738 O O . LYS A 1 94 ? -6.390 14.314 -0.479 1.00 85.25 94 LYS A O 1
ATOM 743 N N . ILE A 1 95 ? -6.936 12.967 1.237 1.00 81.94 95 ILE A N 1
ATOM 744 C CA . ILE A 1 95 ? -8.337 12.763 0.867 1.00 81.94 95 ILE A CA 1
ATOM 745 C C . ILE A 1 95 ? -9.124 13.979 1.368 1.00 81.94 95 ILE A C 1
ATOM 747 O O . ILE A 1 95 ? -9.234 14.195 2.574 1.00 81.94 95 ILE A O 1
ATOM 751 N N . GLU A 1 96 ? -9.644 14.798 0.451 1.00 72.69 96 GLU A N 1
ATOM 752 C CA . GLU A 1 96 ? -10.355 16.038 0.810 1.00 72.69 96 GLU A CA 1
ATOM 753 C C . GLU A 1 96 ? -11.772 15.785 1.347 1.00 72.69 96 GLU A C 1
ATOM 755 O O . GLU A 1 96 ? -12.225 16.514 2.224 1.00 72.69 96 GLU A O 1
ATOM 760 N N . ASN A 1 97 ? -12.440 14.723 0.882 1.00 65.12 97 ASN A N 1
ATOM 761 C CA . ASN A 1 97 ?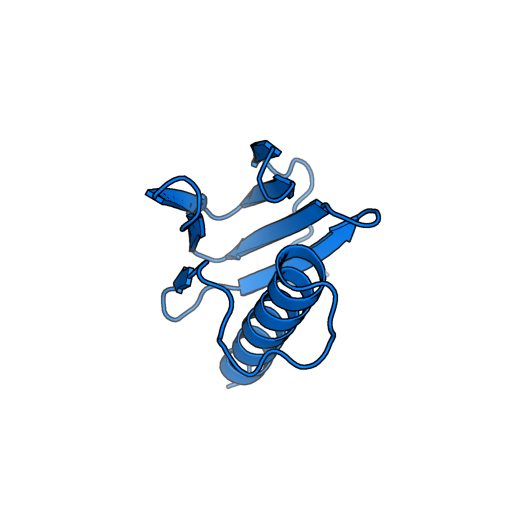 -13.733 14.257 1.391 1.00 65.12 97 ASN A CA 1
ATOM 762 C C . ASN A 1 97 ? -13.624 12.792 1.830 1.00 65.12 97 ASN A C 1
ATOM 764 O O . ASN A 1 97 ? -13.876 11.871 1.054 1.00 65.12 97 ASN A O 1
ATOM 768 N N . LEU A 1 98 ? -13.214 12.576 3.079 1.00 64.38 98 LEU A N 1
ATOM 769 C CA . LEU A 1 98 ? -13.201 11.253 3.697 1.00 64.38 98 LEU A CA 1
ATOM 770 C C . LEU A 1 98 ? -14.591 10.971 4.292 1.00 64.38 98 LEU A C 1
ATOM 772 O O . LEU A 1 98 ? -14.813 11.275 5.459 1.00 64.38 98 LEU A O 1
ATOM 776 N N . GLU A 1 99 ? -15.523 10.407 3.509 1.00 56.38 99 GLU A N 1
ATOM 777 C CA . GLU A 1 99 ? -16.820 9.941 4.041 1.00 56.38 99 GLU A CA 1
ATOM 778 C C . GLU A 1 99 ? -16.581 8.874 5.123 1.00 56.38 99 GLU A C 1
ATOM 780 O O . GLU A 1 99 ? -16.328 7.701 4.826 1.00 56.38 99 GLU A O 1
ATOM 785 N N . ARG A 1 100 ? -16.658 9.271 6.396 1.00 54.44 100 ARG A N 1
ATOM 786 C CA . ARG A 1 100 ? -16.519 8.352 7.524 1.00 54.44 100 ARG A CA 1
ATOM 787 C C . ARG A 1 100 ? -17.846 7.637 7.747 1.00 54.44 100 ARG A C 1
ATOM 789 O O . ARG A 1 100 ? -18.913 8.243 7.783 1.00 54.44 100 ARG A O 1
ATOM 796 N N . TRP A 1 101 ? -17.797 6.314 7.901 1.00 47.38 101 TRP A N 1
ATOM 797 C CA . TRP A 1 101 ? -19.001 5.468 7.897 1.00 47.38 101 TRP A CA 1
ATOM 798 C C . TRP A 1 101 ? -19.946 5.693 9.090 1.00 47.38 101 TRP A C 1
ATOM 800 O O . TRP A 1 101 ? -21.056 5.172 9.072 1.00 47.38 101 TRP A O 1
ATOM 810 N N . TRP A 1 102 ? -19.511 6.449 10.102 1.00 56.91 102 TRP A N 1
ATOM 811 C CA . TRP A 1 102 ? -20.293 6.864 11.271 1.00 56.91 102 TRP A CA 1
ATOM 812 C C . TRP A 1 102 ? -20.943 8.254 11.132 1.00 56.91 102 TRP A C 1
ATOM 814 O O . TRP A 1 102 ? -21.563 8.729 12.078 1.00 56.91 102 TRP A O 1
ATOM 824 N N . GLU A 1 103 ? -20.803 8.916 9.979 1.00 48.44 103 GLU A N 1
ATOM 825 C CA . GLU A 1 103 ? -21.506 10.168 9.644 1.00 48.44 103 GLU A CA 1
ATOM 826 C C . GLU A 1 103 ? -22.835 9.906 8.890 1.00 48.44 103 GLU A C 1
ATOM 828 O O . GLU A 1 103 ? -23.381 10.800 8.243 1.00 48.44 103 GLU A O 1
ATOM 833 N N . LYS A 1 104 ? -23.356 8.670 8.979 1.00 43.78 104 LYS A N 1
ATOM 834 C CA . LYS A 1 104 ? -24.657 8.197 8.469 1.00 43.78 104 LYS A CA 1
ATOM 835 C C . LYS A 1 104 ? -25.421 7.449 9.561 1.00 43.78 104 LYS A C 1
ATOM 837 O O . LYS A 1 104 ? -26.661 7.597 9.577 1.00 43.78 104 LYS A O 1
#

Foldseek 3Di:
DPDPVQVVVQQVVVQQLLCCQVPVDSDDPPGRQKDKDFDPPWDWHWDDDPNFKIKIATQAAWMWIAQPVVRDIDIAGHQKMWIDRRPPDIDIDGNPDRPHPVVD

Secondary structure (DSSP, 8-state):
--HHHHHHHHHHHHHHHHHHHHHSSS--SSPPS-EEE--TT-EEEEEEETTTEEEEEEEESEEEEEETTTTEEEEEETTEEEEEETTTEEEEEE-S----TT--

pLDDT: mean 71.5, std 12.89, range [37.62, 89.44]